Protein AF-A0A523QDN3-F1 (afdb_monomer_lite)

Secondary structure (DSSP, 8-state):
--------SS---HHHHHHHHHTTPPPPPP----HHHHTT--EEEEEEEEEETTEEEEEE-----TT-THHHHT-SEEEEE-TT-----TT-----EE--

Sequence (100 aa):
MRVRMRGFASYTRLKDVLKLVLSRVKPLDSEMVSFEQALGRVDVVRVRVWSEADELLAEPIRVTGSSILSSMTHADGFFLIPEDVEGFEKGQTVELELYS

Radius of gyration: 19.04 Å; chains: 1; bounding box: 44×38×43 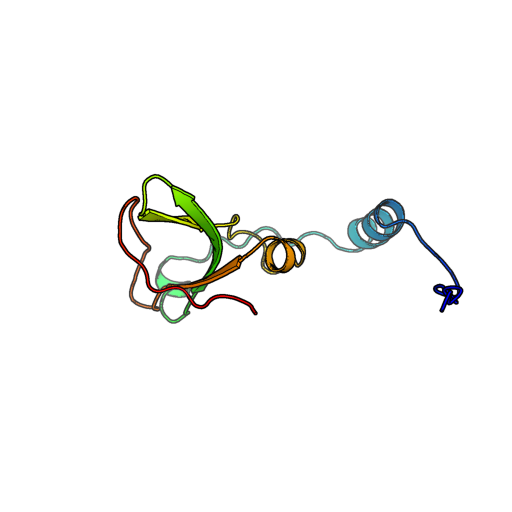Å

Foldseek 3Di:
DDDDDPDDPDDDPPVRVCVVVPVPDDPDPDDPDDPVRLQPDKAKFFWAWDDDPNDIDIDTPDRPDPPPCVSVVRGQWIFIDDSPHPDDDPPDDGDTDGDD

Structure (mmCIF, N/CA/C/O backbone):
data_AF-A0A523QDN3-F1
#
_entry.id   AF-A0A523QDN3-F1
#
loop_
_atom_site.group_PDB
_atom_site.id
_atom_site.type_symbol
_atom_site.label_atom_id
_atom_site.label_alt_id
_atom_site.label_comp_id
_atom_site.label_asym_id
_atom_site.label_entity_id
_atom_site.label_seq_id
_atom_site.pdbx_PDB_ins_code
_atom_site.Cartn_x
_atom_site.Cartn_y
_atom_site.Cartn_z
_atom_site.occupancy
_atom_site.B_iso_or_equiv
_atom_site.auth_seq_id
_atom_site.auth_comp_id
_atom_site.auth_asym_id
_atom_site.auth_atom_id
_atom_site.pdbx_PDB_model_num
ATOM 1 N N . MET A 1 1 ? 20.011 -27.607 15.092 1.00 33.84 1 MET A N 1
ATOM 2 C CA . MET A 1 1 ? 20.820 -28.166 13.983 1.00 33.84 1 MET A CA 1
ATOM 3 C C . MET A 1 1 ? 21.355 -27.007 13.147 1.00 33.84 1 MET A C 1
ATOM 5 O O . MET A 1 1 ? 20.561 -26.151 12.786 1.00 33.84 1 MET A O 1
ATOM 9 N N . ARG A 1 2 ? 22.672 -26.902 12.911 1.00 32.19 2 ARG A N 1
ATOM 10 C CA . ARG A 1 2 ? 23.250 -25.836 12.068 1.00 32.19 2 ARG A CA 1
ATOM 11 C C . ARG A 1 2 ? 23.383 -26.345 10.636 1.00 32.19 2 ARG A C 1
ATOM 13 O O . ARG A 1 2 ? 24.085 -27.323 10.404 1.00 32.19 2 ARG A O 1
ATOM 20 N N . VAL A 1 3 ? 22.713 -25.679 9.700 1.00 41.06 3 VAL A N 1
ATOM 21 C CA . VAL A 1 3 ? 22.761 -25.983 8.265 1.00 41.06 3 VAL A CA 1
ATOM 22 C C . VAL A 1 3 ? 23.565 -24.891 7.564 1.00 41.06 3 VAL A C 1
ATOM 24 O O . VAL A 1 3 ? 23.372 -23.704 7.823 1.00 41.06 3 VAL A O 1
ATOM 27 N N . ARG A 1 4 ? 24.492 -25.290 6.688 1.00 41.97 4 ARG A N 1
ATOM 28 C CA . ARG A 1 4 ? 25.314 -24.382 5.882 1.00 41.97 4 ARG A CA 1
ATOM 29 C C . ARG A 1 4 ? 24.594 -24.116 4.559 1.00 41.97 4 ARG A C 1
ATOM 31 O O . ARG A 1 4 ? 24.333 -25.048 3.804 1.00 41.97 4 ARG A O 1
ATOM 38 N N . MET A 1 5 ? 24.255 -22.855 4.296 1.00 42.31 5 MET A N 1
ATOM 39 C CA . MET A 1 5 ? 23.582 -22.432 3.064 1.00 42.31 5 MET A CA 1
ATOM 40 C C . MET A 1 5 ? 24.464 -22.769 1.849 1.00 42.31 5 MET A C 1
ATOM 42 O O . MET A 1 5 ? 25.633 -22.386 1.817 1.00 42.31 5 MET A O 1
ATOM 46 N N . ARG A 1 6 ? 23.924 -23.482 0.848 1.00 51.81 6 ARG A N 1
ATOM 47 C CA . ARG A 1 6 ? 24.652 -23.817 -0.396 1.00 51.81 6 ARG A CA 1
ATOM 48 C C . ARG A 1 6 ? 24.781 -22.617 -1.353 1.00 51.81 6 ARG A C 1
ATOM 50 O O . ARG A 1 6 ? 25.496 -22.716 -2.342 1.00 51.81 6 ARG A O 1
ATOM 57 N N . GLY A 1 7 ? 24.133 -21.495 -1.020 1.00 51.50 7 GLY A N 1
ATOM 58 C CA . GLY A 1 7 ? 24.118 -20.273 -1.822 1.00 51.50 7 GLY A CA 1
ATOM 59 C C . GLY A 1 7 ? 23.579 -20.487 -3.241 1.00 51.50 7 GLY A C 1
ATOM 60 O O . GLY A 1 7 ? 23.135 -21.574 -3.607 1.00 51.50 7 GLY A O 1
ATOM 61 N N . PHE A 1 8 ? 23.634 -19.430 -4.045 1.00 52.16 8 PHE A N 1
ATOM 62 C CA . PHE A 1 8 ? 23.516 -19.505 -5.501 1.00 52.16 8 PHE A CA 1
ATOM 63 C C . PHE A 1 8 ? 24.916 -19.746 -6.093 1.00 52.16 8 PHE A C 1
ATOM 65 O O . PHE A 1 8 ? 25.907 -19.326 -5.495 1.00 52.16 8 PHE A O 1
ATOM 72 N N . ALA A 1 9 ? 25.021 -20.397 -7.258 1.00 60.59 9 ALA A N 1
ATOM 73 C CA . ALA A 1 9 ? 26.316 -20.663 -7.908 1.00 60.59 9 ALA A CA 1
ATOM 74 C C . ALA A 1 9 ? 27.123 -19.378 -8.190 1.00 60.59 9 ALA A C 1
ATOM 76 O O . ALA A 1 9 ? 28.352 -19.400 -8.200 1.00 60.59 9 ALA A O 1
ATOM 77 N N . SER A 1 10 ? 26.430 -18.253 -8.363 1.00 60.59 10 SER A N 1
ATOM 78 C CA . SER A 1 10 ? 26.999 -16.912 -8.364 1.00 60.59 10 SER A CA 1
ATOM 79 C C . SER A 1 10 ? 26.065 -15.953 -7.628 1.00 60.59 10 SER A C 1
ATOM 81 O O . SER A 1 10 ? 24.843 -16.102 -7.647 1.00 60.59 10 SER A O 1
ATOM 83 N N . TYR A 1 11 ? 26.653 -14.969 -6.953 1.00 63.47 11 TYR A N 1
ATOM 84 C CA . TYR A 1 11 ? 25.927 -13.904 -6.273 1.00 63.47 11 TYR A CA 1
ATOM 85 C C . TYR A 1 11 ? 26.285 -12.574 -6.927 1.00 63.47 11 TYR A C 1
ATOM 87 O O . TYR A 1 11 ? 27.428 -12.124 -6.854 1.00 63.47 11 TYR A O 1
ATOM 95 N N . THR A 1 12 ? 25.302 -11.940 -7.556 1.00 67.25 12 THR A N 1
ATOM 96 C CA . THR A 1 12 ? 25.412 -10.567 -8.050 1.00 67.25 12 THR A CA 1
ATOM 97 C C . THR A 1 12 ? 24.646 -9.678 -7.086 1.00 67.25 12 THR A C 1
ATOM 99 O O . THR A 1 12 ? 23.484 -9.950 -6.781 1.00 67.25 12 THR A O 1
ATOM 102 N N . ARG A 1 13 ? 25.286 -8.625 -6.561 1.00 77.25 13 ARG A N 1
ATOM 103 C CA . ARG A 1 13 ? 24.597 -7.722 -5.634 1.00 77.25 13 ARG A CA 1
ATOM 104 C C . ARG A 1 13 ? 23.418 -7.088 -6.360 1.00 77.25 13 ARG A C 1
ATOM 106 O O . ARG A 1 13 ? 23.532 -6.722 -7.526 1.00 77.25 13 ARG A O 1
ATOM 113 N N . LEU A 1 14 ? 22.316 -6.884 -5.641 1.00 70.44 14 LEU A N 1
ATOM 114 C CA . LEU A 1 14 ? 21.101 -6.270 -6.184 1.00 70.44 14 LEU A CA 1
ATOM 115 C C . LEU A 1 14 ? 21.394 -4.975 -6.963 1.00 70.44 14 LEU A C 1
ATOM 117 O O . LEU A 1 14 ? 20.839 -4.761 -8.033 1.00 70.44 14 LEU A O 1
ATOM 121 N N . LYS A 1 15 ? 22.331 -4.153 -6.472 1.00 71.75 15 LYS A N 1
ATOM 122 C CA . LYS A 1 15 ? 22.780 -2.920 -7.140 1.00 71.75 15 LYS A CA 1
ATOM 123 C C . LYS A 1 15 ? 23.333 -3.162 -8.550 1.00 71.75 15 LYS A C 1
ATOM 125 O O . LYS A 1 15 ? 23.026 -2.404 -9.465 1.00 71.75 15 LYS A O 1
ATOM 130 N N . ASP A 1 16 ? 24.118 -4.219 -8.723 1.00 78.38 16 ASP A N 1
ATOM 131 C CA . ASP A 1 16 ? 24.760 -4.550 -9.994 1.00 78.38 16 ASP A CA 1
ATOM 132 C C . ASP A 1 16 ? 23.744 -5.155 -10.976 1.00 78.38 16 ASP A C 1
ATOM 134 O O . ASP A 1 16 ? 23.749 -4.819 -12.161 1.00 78.38 16 ASP A O 1
ATOM 138 N N . VAL A 1 17 ? 22.809 -5.973 -10.473 1.00 79.38 17 VAL A N 1
ATOM 139 C CA . VAL A 1 17 ? 21.687 -6.507 -11.267 1.00 79.38 17 VAL A CA 1
ATOM 140 C C . VAL A 1 17 ? 20.779 -5.380 -11.751 1.00 79.38 17 VAL A C 1
ATOM 142 O O . VAL A 1 17 ? 20.445 -5.327 -12.931 1.00 79.38 17 VAL A O 1
ATOM 145 N N . LEU A 1 18 ? 20.421 -4.441 -10.872 1.00 76.38 18 LEU A N 1
ATOM 146 C CA . LEU A 1 18 ? 19.590 -3.293 -11.236 1.00 76.38 18 LEU A CA 1
ATOM 147 C C . LEU A 1 18 ? 20.257 -2.440 -12.315 1.00 76.38 18 LEU A C 1
ATOM 149 O O . LEU A 1 18 ? 19.591 -2.038 -13.262 1.00 76.38 18 LEU A O 1
ATOM 153 N N . LYS A 1 19 ? 21.575 -2.227 -12.239 1.00 81.38 19 LYS A N 1
ATOM 154 C CA . LYS A 1 19 ? 22.326 -1.513 -13.282 1.00 81.38 19 LYS A CA 1
ATOM 155 C C . LYS A 1 19 ? 22.283 -2.248 -14.628 1.00 81.38 19 LYS A C 1
ATOM 157 O O . LYS A 1 19 ? 22.125 -1.615 -15.670 1.00 81.38 19 LYS A O 1
ATOM 162 N N . LEU A 1 20 ? 22.391 -3.578 -14.618 1.00 82.12 20 LEU A N 1
ATOM 163 C CA . LEU A 1 20 ? 22.299 -4.397 -15.829 1.00 82.12 20 LEU A CA 1
ATOM 164 C C . LEU A 1 20 ? 20.897 -4.345 -16.450 1.00 82.12 20 LEU A C 1
ATOM 166 O O . LEU A 1 20 ? 20.777 -4.181 -17.659 1.00 82.12 20 LEU A O 1
ATOM 170 N N . VAL A 1 21 ? 19.849 -4.451 -15.633 1.00 81.06 21 VAL A N 1
ATOM 171 C CA . VAL A 1 21 ? 18.457 -4.386 -16.095 1.00 81.06 21 VAL A CA 1
ATOM 172 C C . VAL A 1 21 ? 18.158 -2.989 -16.636 1.00 81.06 21 VAL A C 1
ATOM 174 O O . VAL A 1 21 ? 17.838 -2.851 -17.810 1.00 81.06 21 VAL A O 1
ATOM 177 N N . LEU A 1 22 ? 18.371 -1.941 -15.838 1.00 79.06 22 LEU A N 1
ATOM 178 C CA . LEU A 1 22 ? 18.051 -0.556 -16.203 1.00 79.06 22 LEU A CA 1
ATOM 179 C C . LEU A 1 22 ? 18.888 -0.006 -17.369 1.00 79.06 22 LEU A C 1
ATOM 181 O O . LEU A 1 22 ? 18.471 0.950 -18.009 1.00 79.06 22 LEU A O 1
ATOM 185 N N . SER A 1 23 ? 20.044 -0.604 -17.683 1.00 82.75 23 SER A N 1
ATOM 186 C CA . SER A 1 23 ? 20.804 -0.254 -18.898 1.00 82.75 23 SER A CA 1
ATOM 187 C C . SER A 1 23 ? 20.235 -0.868 -20.182 1.00 82.75 23 SER A C 1
ATOM 189 O O . SER A 1 23 ? 20.635 -0.467 -21.273 1.00 82.75 23 SER A O 1
ATOM 191 N N . ARG A 1 24 ? 19.323 -1.842 -20.071 1.00 81.56 24 ARG A N 1
ATOM 192 C CA . ARG A 1 24 ? 18.738 -2.583 -21.202 1.00 81.56 24 ARG A CA 1
ATOM 193 C C . ARG A 1 24 ? 17.240 -2.372 -21.373 1.00 81.56 24 ARG A C 1
ATOM 195 O O . ARG A 1 24 ? 16.731 -2.621 -22.461 1.00 81.56 24 ARG A O 1
ATOM 202 N N . VAL A 1 25 ? 16.538 -1.926 -20.335 1.00 71.56 25 VAL A N 1
ATOM 203 C CA . VAL A 1 25 ? 15.136 -1.507 -20.436 1.00 71.56 25 VAL A CA 1
ATOM 204 C C . VAL A 1 25 ? 15.050 0.006 -20.463 1.00 71.56 25 VAL A C 1
ATOM 206 O O . VAL A 1 25 ? 15.586 0.691 -19.597 1.00 71.56 25 VAL A O 1
ATOM 209 N N . LYS A 1 26 ? 14.315 0.521 -21.445 1.00 72.75 26 LYS A N 1
ATOM 210 C CA . LYS A 1 26 ? 13.792 1.879 -21.398 1.00 72.75 26 LYS A CA 1
ATOM 211 C C . LYS A 1 26 ? 12.564 1.827 -20.479 1.00 72.75 26 LYS A C 1
ATOM 213 O O . LYS A 1 26 ? 11.652 1.064 -20.802 1.00 72.75 26 LYS A O 1
ATOM 218 N N . PRO A 1 27 ? 12.529 2.544 -19.342 1.00 56.06 27 PRO A N 1
ATOM 219 C CA . PRO A 1 27 ? 11.285 2.708 -18.603 1.00 56.06 27 PRO A CA 1
ATOM 220 C C . PRO A 1 27 ? 10.254 3.258 -19.589 1.00 56.06 27 PRO A C 1
ATOM 222 O O . PRO A 1 27 ? 10.510 4.281 -20.224 1.00 56.06 27 PRO A O 1
ATOM 225 N N . LEU A 1 28 ? 9.157 2.532 -19.802 1.00 56.62 28 LEU A N 1
ATOM 226 C CA . LEU A 1 28 ? 8.004 3.135 -20.454 1.00 56.62 28 LEU A CA 1
ATOM 227 C C . LEU A 1 28 ? 7.501 4.225 -19.511 1.00 56.62 28 LEU A C 1
ATOM 229 O O . LEU A 1 28 ? 7.434 3.993 -18.300 1.00 56.62 28 LEU A O 1
ATOM 233 N N . ASP A 1 29 ? 7.225 5.408 -20.058 1.00 48.69 29 ASP A N 1
ATOM 234 C CA . ASP A 1 29 ? 6.601 6.478 -19.289 1.00 48.69 29 ASP A CA 1
ATOM 235 C C . ASP A 1 29 ? 5.352 5.927 -18.600 1.00 48.69 29 ASP A C 1
ATOM 237 O O . ASP A 1 29 ? 4.635 5.087 -19.152 1.00 48.69 29 ASP A O 1
ATOM 241 N N . SER A 1 30 ? 5.118 6.367 -17.366 1.00 55.00 30 SER A N 1
ATOM 242 C CA . SER A 1 30 ? 3.850 6.115 -16.696 1.00 55.00 30 SER A CA 1
ATOM 243 C C . SER A 1 30 ? 2.727 6.613 -17.600 1.00 55.00 30 SER A C 1
ATOM 245 O O . SER A 1 30 ? 2.657 7.806 -17.900 1.00 55.00 30 SER A O 1
ATOM 247 N N . GLU A 1 31 ? 1.877 5.698 -18.048 1.00 48.72 31 GLU A N 1
ATOM 248 C CA . GLU A 1 31 ? 0.692 6.032 -18.821 1.00 48.72 31 GLU A CA 1
ATOM 249 C C . GLU A 1 31 ? -0.293 6.744 -17.885 1.00 48.72 31 GLU A C 1
ATOM 251 O O . GLU A 1 31 ? -0.781 6.157 -16.919 1.00 48.72 31 GLU A O 1
ATOM 256 N N . MET A 1 32 ? -0.559 8.028 -18.136 1.00 45.62 32 MET A N 1
ATOM 257 C CA . MET A 1 32 ? -1.774 8.653 -17.618 1.00 45.62 32 MET A CA 1
ATOM 258 C C . MET A 1 32 ? -2.937 8.088 -18.429 1.00 45.62 32 MET A C 1
ATOM 260 O O . MET A 1 32 ? -3.210 8.547 -19.536 1.00 45.62 32 MET A O 1
ATOM 264 N N . VAL A 1 33 ? -3.575 7.058 -17.885 1.00 51.12 33 VAL A N 1
ATOM 265 C CA . VAL A 1 33 ? -4.853 6.548 -18.385 1.00 51.12 33 VAL A CA 1
ATOM 266 C C . VAL A 1 33 ? -5.962 7.537 -18.033 1.00 51.12 33 VAL A C 1
ATOM 268 O O . VAL A 1 33 ? -5.949 8.127 -16.949 1.00 51.12 33 VAL A O 1
ATOM 271 N N . SER A 1 34 ? -6.899 7.759 -18.959 1.00 42.69 34 SER A N 1
ATOM 272 C CA . SER A 1 34 ? -8.046 8.632 -18.689 1.00 42.69 34 SER A CA 1
ATOM 273 C C . SER A 1 34 ? -8.951 8.014 -17.623 1.00 42.69 34 SER A C 1
ATOM 275 O O . SER A 1 34 ? -8.955 6.798 -17.420 1.00 42.69 34 SER A O 1
ATOM 277 N N . PHE A 1 35 ? -9.743 8.851 -16.957 1.00 45.16 35 PHE A N 1
ATOM 278 C CA . PHE A 1 35 ? -10.693 8.417 -15.932 1.00 45.16 35 PHE A CA 1
ATOM 279 C C . PHE A 1 35 ? -11.649 7.328 -16.464 1.00 45.16 35 PHE A C 1
ATOM 281 O O . PHE A 1 35 ? -11.941 6.361 -15.767 1.00 45.16 35 PHE A O 1
ATOM 288 N N . GLU A 1 36 ? -12.041 7.401 -17.744 1.00 41.97 36 GLU A N 1
ATOM 289 C CA . GLU A 1 36 ? -12.875 6.374 -18.386 1.00 41.97 36 GLU A CA 1
ATOM 290 C C . GLU A 1 36 ? -12.152 5.041 -18.646 1.00 41.97 36 GLU A C 1
ATOM 292 O O . GLU A 1 36 ? -12.808 4.016 -18.798 1.00 41.97 36 GLU A O 1
ATOM 297 N N . GLN A 1 37 ? -10.816 5.028 -18.709 1.00 45.28 37 GLN A N 1
ATOM 298 C CA . GLN A 1 37 ? -10.015 3.808 -18.892 1.00 45.28 37 GLN A CA 1
ATOM 299 C C . GLN A 1 37 ? -9.692 3.093 -17.569 1.00 45.28 37 GLN A C 1
ATOM 301 O O . GLN A 1 37 ? -9.285 1.927 -17.592 1.00 45.28 37 GLN A O 1
ATOM 306 N N . ALA A 1 38 ? -9.842 3.787 -16.435 1.00 50.72 38 ALA A N 1
ATOM 307 C CA . ALA A 1 38 ? -9.754 3.213 -15.092 1.00 50.72 38 ALA A CA 1
ATOM 308 C C . ALA A 1 38 ? -11.083 2.569 -14.648 1.00 50.72 38 ALA A C 1
ATOM 310 O O . ALA A 1 38 ? -11.064 1.563 -13.940 1.00 50.72 38 ALA A O 1
ATOM 311 N N . LEU A 1 39 ? -12.218 3.099 -15.123 1.00 50.94 39 LEU A N 1
ATOM 312 C CA . LEU A 1 39 ? -13.551 2.519 -14.936 1.00 50.94 39 LEU A CA 1
ATOM 313 C C . LEU A 1 39 ? -13.613 1.088 -15.508 1.00 50.94 39 LEU A C 1
ATOM 315 O O . LEU A 1 39 ? -13.341 0.857 -16.687 1.00 50.94 39 LEU A O 1
ATOM 319 N N . GLY A 1 40 ? -13.956 0.123 -14.650 1.00 58.34 40 GLY A N 1
ATOM 320 C CA . GLY A 1 40 ? -13.988 -1.315 -14.962 1.00 58.34 40 GLY A CA 1
ATOM 321 C C . GLY A 1 40 ? -12.808 -2.130 -14.414 1.00 58.34 40 GLY A C 1
ATOM 322 O O . GLY A 1 40 ? -12.618 -3.285 -14.807 1.00 58.34 40 GLY A O 1
ATOM 323 N N . ARG A 1 41 ? -11.962 -1.543 -13.555 1.00 67.56 41 ARG A N 1
ATOM 324 C CA . ARG A 1 41 ? -10.878 -2.251 -12.858 1.00 67.56 41 ARG A CA 1
ATOM 325 C C . ARG A 1 41 ? -11.058 -2.146 -11.351 1.00 67.56 41 ARG A C 1
ATOM 327 O O . ARG A 1 41 ? -11.300 -1.069 -10.827 1.00 67.56 41 ARG A O 1
ATOM 334 N N . VAL A 1 42 ? -10.890 -3.275 -10.669 1.00 77.25 42 VAL A N 1
ATOM 335 C CA . VAL A 1 42 ? -10.781 -3.318 -9.209 1.00 77.25 42 VAL A CA 1
ATOM 336 C C . VAL A 1 42 ? -9.323 -3.089 -8.836 1.00 77.25 42 VAL A C 1
ATOM 338 O O . VAL A 1 42 ? -8.450 -3.854 -9.259 1.00 77.25 42 VAL A O 1
ATOM 341 N N . ASP A 1 43 ? -9.068 -2.067 -8.027 1.00 79.69 43 ASP A N 1
ATOM 342 C CA . ASP A 1 43 ? -7.725 -1.761 -7.543 1.00 79.69 43 ASP A CA 1
ATOM 343 C C . ASP A 1 43 ? -7.457 -2.432 -6.195 1.00 79.69 43 ASP A C 1
ATOM 345 O O . ASP A 1 43 ? -8.288 -2.433 -5.287 1.00 79.69 43 ASP A O 1
ATOM 349 N N . VAL A 1 44 ? -6.255 -2.996 -6.058 1.00 84.00 44 VAL A N 1
ATOM 350 C CA . VAL A 1 44 ? -5.785 -3.617 -4.815 1.00 84.00 44 VAL A CA 1
ATOM 351 C C . VAL A 1 44 ? -4.848 -2.653 -4.101 1.00 84.00 44 VAL A C 1
ATOM 353 O O . VAL A 1 44 ? -3.713 -2.423 -4.536 1.00 84.00 44 VAL A O 1
ATOM 356 N N . VAL A 1 45 ? -5.289 -2.125 -2.963 1.00 84.50 45 VAL A N 1
ATOM 357 C CA . VAL A 1 45 ? -4.495 -1.204 -2.149 1.00 84.50 45 VAL A CA 1
ATOM 358 C C . VAL A 1 45 ? -3.883 -1.957 -0.982 1.00 84.50 45 VAL A C 1
ATOM 360 O O . VAL A 1 45 ? -4.565 -2.371 -0.052 1.00 84.50 45 VAL A O 1
ATOM 363 N N . ARG A 1 46 ? -2.561 -2.120 -1.023 1.00 86.69 46 ARG A N 1
ATOM 364 C CA . ARG A 1 46 ? -1.777 -2.718 0.065 1.00 86.69 46 ARG A CA 1
ATOM 365 C C . ARG A 1 46 ? -1.627 -1.724 1.210 1.00 86.69 46 ARG A C 1
ATOM 367 O O . ARG A 1 46 ? -1.320 -0.557 0.959 1.00 86.69 46 ARG A O 1
ATOM 374 N N . VAL A 1 47 ? -1.777 -2.191 2.445 1.00 88.88 47 VAL A N 1
ATOM 375 C CA . VAL A 1 47 ? -1.756 -1.341 3.641 1.00 88.88 47 VAL A CA 1
ATOM 376 C C . VAL A 1 47 ? -0.817 -1.873 4.716 1.00 88.88 47 VAL A C 1
ATOM 378 O O . VAL A 1 47 ? -0.568 -3.077 4.805 1.00 88.88 47 VAL A O 1
ATOM 381 N N . ARG A 1 48 ? -0.309 -0.959 5.541 1.00 90.31 48 ARG A N 1
ATOM 382 C CA . ARG A 1 48 ? 0.236 -1.273 6.863 1.00 90.31 48 ARG A CA 1
ATOM 383 C C . ARG A 1 48 ? -0.840 -1.003 7.904 1.00 90.31 48 ARG A C 1
ATOM 385 O O . ARG A 1 48 ? -1.546 -0.005 7.784 1.00 90.31 48 ARG A O 1
ATOM 392 N N . VAL A 1 49 ? -0.930 -1.859 8.911 1.00 90.31 49 VAL A N 1
ATOM 393 C CA . VAL A 1 49 ? -1.942 -1.802 9.965 1.00 90.31 49 VAL A CA 1
ATOM 394 C C . VAL A 1 49 ? -1.260 -1.707 11.327 1.00 90.31 49 VAL A C 1
ATOM 396 O O . VAL A 1 49 ? -0.275 -2.393 11.594 1.00 90.31 49 VAL A O 1
ATOM 399 N N . TRP A 1 50 ? -1.773 -0.856 12.209 1.00 90.81 50 TRP A N 1
ATOM 400 C CA . TRP A 1 50 ? -1.327 -0.779 13.600 1.00 90.81 50 TRP A CA 1
ATOM 401 C C . TRP A 1 50 ? -2.492 -0.440 14.523 1.00 90.81 50 TRP A C 1
ATOM 403 O O . TRP A 1 50 ? -3.541 0.016 14.076 1.00 90.81 50 TRP A O 1
ATOM 413 N N . SER A 1 51 ? -2.305 -0.676 15.820 1.00 87.75 51 SER A N 1
ATOM 414 C CA . SER A 1 51 ? -3.274 -0.271 16.834 1.00 87.75 51 SER A CA 1
ATOM 415 C C . SER A 1 51 ? -2.780 0.962 17.586 1.00 87.75 51 SER A C 1
ATOM 417 O O . SER A 1 51 ? -1.611 1.030 17.975 1.00 87.75 51 SER A O 1
ATOM 419 N N . GLU A 1 52 ? -3.667 1.931 17.785 1.00 90.12 52 GLU A N 1
ATOM 420 C CA . GLU A 1 52 ? -3.428 3.154 18.547 1.00 90.12 52 GLU A CA 1
ATOM 421 C C . GLU A 1 52 ? -4.686 3.493 19.355 1.00 90.12 52 GLU A C 1
ATOM 423 O O . GLU A 1 52 ? -5.775 3.527 18.799 1.00 90.12 52 GLU A O 1
ATOM 428 N N . ALA A 1 53 ? -4.545 3.726 20.666 1.00 85.94 53 ALA A N 1
ATOM 429 C CA . ALA A 1 53 ? -5.655 4.103 21.555 1.00 85.94 53 ALA A CA 1
ATOM 430 C C . ALA A 1 53 ? -6.917 3.207 21.442 1.00 85.94 53 ALA A C 1
ATOM 432 O O . ALA A 1 53 ? -8.033 3.715 21.433 1.00 85.94 53 ALA A O 1
ATOM 433 N N . ASP A 1 54 ? -6.723 1.882 21.367 1.00 87.00 54 ASP A N 1
ATOM 434 C CA . ASP A 1 54 ? -7.769 0.858 21.162 1.00 87.00 54 ASP A CA 1
ATOM 435 C C . ASP A 1 54 ? -8.492 0.904 19.797 1.00 87.00 54 ASP A C 1
ATOM 437 O O . ASP A 1 54 ? -9.444 0.157 19.570 1.00 87.00 54 ASP A O 1
ATOM 441 N N . GLU A 1 55 ? -8.002 1.701 18.846 1.00 84.94 55 GLU A N 1
ATOM 442 C CA . GLU A 1 55 ? -8.464 1.711 17.457 1.00 84.94 55 GLU A CA 1
ATOM 443 C C . GLU A 1 55 ? -7.453 1.017 16.535 1.00 84.94 55 GLU A C 1
ATOM 445 O O . GLU A 1 55 ? -6.247 0.979 16.802 1.00 84.94 55 GLU A O 1
ATOM 450 N N . LEU A 1 56 ? -7.953 0.432 15.443 1.00 84.06 56 LEU A N 1
ATOM 451 C CA . LEU A 1 56 ? -7.133 -0.161 14.390 1.00 84.06 56 LEU A CA 1
ATOM 452 C C . LEU A 1 56 ? -7.029 0.834 13.233 1.00 84.06 56 LEU A C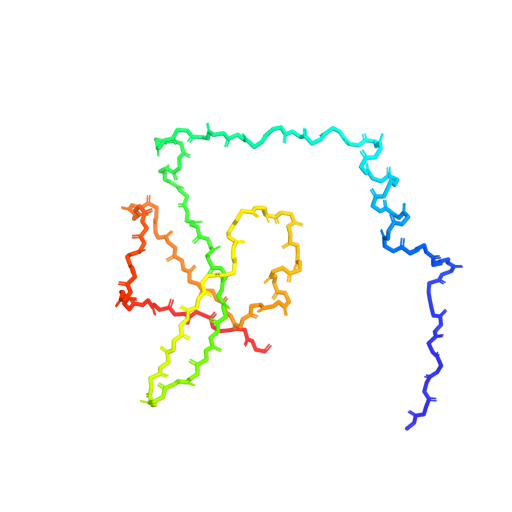 1
ATOM 454 O O . LEU A 1 56 ? -8.035 1.198 12.626 1.00 84.06 56 LEU A O 1
ATOM 458 N N . LEU A 1 57 ? -5.810 1.264 12.928 1.00 88.19 57 LEU A N 1
ATOM 459 C CA . LEU A 1 57 ? -5.511 2.231 11.881 1.00 88.19 57 LEU A CA 1
ATOM 460 C C . LEU A 1 57 ? -4.785 1.549 10.724 1.00 88.19 57 LEU A C 1
ATOM 462 O O . LEU A 1 57 ? -4.020 0.603 10.923 1.00 88.19 57 LEU A O 1
ATOM 466 N N . ALA A 1 58 ? -5.013 2.049 9.510 1.00 87.25 58 ALA A N 1
ATOM 467 C CA . ALA A 1 58 ? -4.374 1.548 8.303 1.00 87.25 58 ALA A CA 1
ATOM 468 C C . ALA A 1 58 ? -3.865 2.691 7.416 1.00 87.25 58 ALA A C 1
ATOM 470 O O . ALA A 1 58 ? -4.559 3.688 7.209 1.00 87.25 58 ALA A O 1
ATOM 471 N N . GLU A 1 59 ? -2.663 2.530 6.856 1.00 88.31 59 GLU A N 1
ATOM 472 C CA . GLU A 1 59 ? -2.084 3.452 5.871 1.00 88.31 59 GLU A CA 1
ATOM 473 C C . GLU A 1 59 ? -1.774 2.729 4.550 1.00 88.31 59 GLU A C 1
ATOM 475 O O . GLU A 1 59 ? -1.182 1.644 4.567 1.00 88.31 59 GLU A O 1
ATOM 480 N N . PRO A 1 60 ? -2.102 3.317 3.385 1.00 85.25 60 PRO A N 1
ATOM 481 C CA . PRO A 1 60 ? -1.690 2.776 2.095 1.00 85.25 60 PRO A CA 1
ATOM 482 C C . PRO A 1 60 ? -0.169 2.776 1.922 1.00 85.25 60 P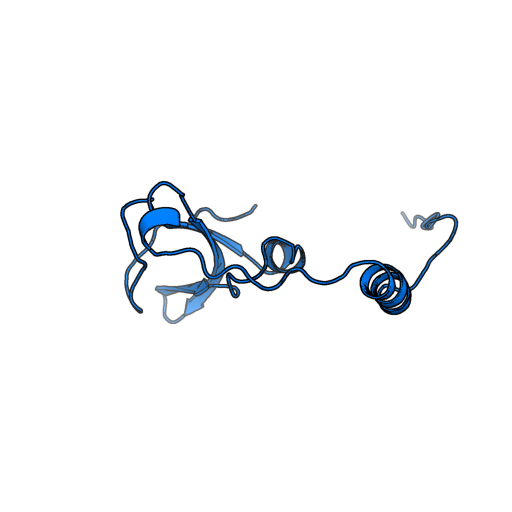RO A C 1
ATOM 484 O O . PRO A 1 60 ? 0.502 3.808 2.016 1.00 85.25 60 PRO A O 1
ATOM 487 N N . ILE A 1 61 ? 0.387 1.628 1.542 1.00 82.44 61 ILE A N 1
ATOM 488 C CA . ILE A 1 61 ? 1.776 1.523 1.100 1.00 82.44 61 ILE A CA 1
ATOM 489 C C . ILE A 1 61 ? 1.788 1.894 -0.376 1.00 82.44 61 ILE A C 1
ATOM 491 O O . ILE A 1 61 ? 1.471 1.068 -1.226 1.00 82.44 61 ILE A O 1
ATOM 495 N N . ARG A 1 62 ? 2.102 3.169 -0.641 1.00 66.25 62 ARG A N 1
ATOM 496 C CA . ARG A 1 62 ? 2.258 3.829 -1.953 1.00 66.25 62 ARG A CA 1
ATOM 497 C C . ARG A 1 62 ? 1.946 2.927 -3.163 1.00 66.25 62 ARG A C 1
ATOM 499 O O . ARG A 1 62 ? 2.739 2.070 -3.546 1.00 66.25 62 ARG A O 1
ATOM 506 N N . VAL A 1 63 ? 0.799 3.198 -3.780 1.00 56.59 63 VAL A N 1
ATOM 507 C CA . VAL A 1 63 ? 0.130 2.349 -4.781 1.00 56.59 63 VAL A CA 1
ATOM 508 C C . VAL A 1 63 ? 0.785 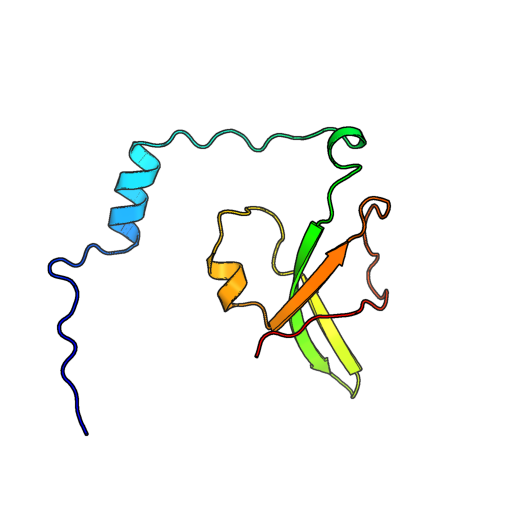2.396 -6.175 1.00 56.59 63 VAL A C 1
ATOM 510 O O . VAL A 1 63 ? 0.499 1.560 -7.027 1.00 56.59 63 VAL A O 1
ATOM 513 N N . THR A 1 64 ? 1.707 3.332 -6.429 1.00 53.75 64 THR A N 1
ATOM 514 C CA . THR A 1 64 ? 2.330 3.490 -7.750 1.00 53.75 64 THR A CA 1
ATOM 515 C C . THR A 1 64 ? 3.494 2.521 -7.965 1.00 53.75 64 THR A C 1
ATOM 517 O O . THR A 1 64 ? 4.494 2.541 -7.250 1.00 53.75 64 THR A O 1
ATOM 520 N N . GLY A 1 65 ? 3.367 1.679 -8.996 1.00 57.91 65 GLY A N 1
ATOM 521 C CA . GLY A 1 65 ? 4.367 0.688 -9.396 1.00 57.91 65 GLY A CA 1
ATOM 522 C C . GLY A 1 65 ? 3.953 -0.740 -9.044 1.00 57.91 65 GLY A C 1
ATOM 523 O O . GLY A 1 65 ? 4.390 -1.300 -8.039 1.00 57.91 65 GLY A O 1
ATOM 524 N N . SER A 1 66 ? 3.165 -1.372 -9.918 1.00 63.12 66 SER A N 1
ATOM 525 C CA . SER A 1 66 ? 2.814 -2.803 -9.838 1.00 63.12 66 SER A CA 1
ATOM 526 C C . SER A 1 66 ? 4.042 -3.726 -9.844 1.00 63.12 66 SER A C 1
ATOM 528 O O . SER A 1 66 ? 3.992 -4.841 -9.336 1.00 63.12 66 SER A O 1
ATOM 530 N N . SER A 1 67 ? 5.178 -3.240 -10.352 1.00 65.19 67 SER A N 1
ATOM 531 C CA . SER A 1 67 ? 6.472 -3.929 -10.361 1.00 65.19 67 SER A CA 1
ATOM 532 C C . SER A 1 67 ? 7.240 -3.868 -9.032 1.00 65.19 67 SER A C 1
ATOM 534 O O . SER A 1 67 ? 8.277 -4.521 -8.887 1.00 65.19 67 SER A O 1
ATOM 536 N N . ILE A 1 68 ? 6.761 -3.108 -8.043 1.00 72.81 68 ILE A N 1
ATOM 537 C CA . ILE A 1 68 ? 7.411 -2.978 -6.737 1.00 72.81 68 ILE A CA 1
ATOM 538 C C . ILE A 1 68 ? 6.958 -4.142 -5.852 1.00 72.81 68 ILE A C 1
ATOM 540 O O . ILE A 1 68 ? 5.992 -4.050 -5.101 1.00 72.81 68 ILE A O 1
ATOM 544 N N . LEU A 1 69 ? 7.667 -5.268 -5.936 1.00 77.81 69 LEU A N 1
ATOM 545 C CA . LEU A 1 69 ? 7.384 -6.450 -5.108 1.00 77.81 69 LEU A CA 1
ATOM 546 C C . LEU A 1 69 ? 7.669 -6.212 -3.619 1.00 77.81 69 LEU A C 1
ATOM 548 O O . LEU A 1 69 ? 7.058 -6.846 -2.763 1.00 77.81 69 LEU A O 1
ATOM 552 N N . SER A 1 70 ? 8.560 -5.270 -3.292 1.00 77.69 70 SER A N 1
ATOM 553 C CA . SER A 1 70 ? 8.887 -4.943 -1.901 1.00 77.69 70 SER A CA 1
ATOM 554 C C . SER A 1 70 ? 7.704 -4.369 -1.121 1.00 77.69 70 SER A C 1
ATOM 556 O O . SER A 1 70 ? 7.715 -4.429 0.103 1.00 77.69 70 SER A O 1
ATOM 558 N N . SER A 1 71 ? 6.668 -3.828 -1.767 1.00 75.88 71 SER A N 1
ATOM 559 C CA . SER A 1 71 ? 5.470 -3.396 -1.040 1.00 75.88 71 SER A CA 1
ATOM 560 C C . SER A 1 71 ? 4.588 -4.562 -0.599 1.00 75.88 71 SER A C 1
ATOM 562 O O . SER A 1 71 ? 3.839 -4.383 0.349 1.00 75.88 71 SER A O 1
ATOM 564 N N . MET A 1 72 ? 4.714 -5.763 -1.183 1.00 81.56 72 MET A N 1
ATOM 565 C CA . MET A 1 72 ? 4.043 -6.957 -0.641 1.00 81.56 72 MET A CA 1
ATOM 566 C C . MET A 1 72 ? 4.650 -7.390 0.693 1.00 81.56 72 MET A C 1
ATOM 568 O O . MET A 1 72 ? 3.926 -7.779 1.593 1.00 81.56 72 MET A O 1
ATOM 572 N N . THR A 1 73 ? 5.974 -7.291 0.843 1.00 82.69 73 THR A N 1
ATOM 573 C CA . THR A 1 73 ? 6.666 -7.707 2.076 1.00 82.69 73 THR A CA 1
ATOM 574 C C . THR A 1 73 ? 6.534 -6.712 3.225 1.00 82.69 73 THR A C 1
ATOM 576 O O . THR A 1 73 ? 6.856 -7.053 4.355 1.00 82.69 73 THR A O 1
ATOM 579 N N . HIS A 1 74 ? 6.146 -5.468 2.943 1.00 84.62 74 HIS A N 1
ATOM 580 C CA . HIS A 1 74 ? 5.960 -4.432 3.965 1.00 84.62 74 HIS A CA 1
ATOM 581 C C . HIS A 1 74 ? 4.496 -4.221 4.354 1.00 84.62 74 HIS A C 1
ATOM 583 O O . HIS A 1 74 ? 4.238 -3.394 5.227 1.00 84.62 74 HIS A O 1
ATOM 589 N N . ALA A 1 75 ? 3.576 -4.881 3.651 1.00 89.06 75 ALA A N 1
ATOM 590 C CA . ALA A 1 75 ? 2.149 -4.784 3.878 1.00 89.06 75 ALA A CA 1
ATOM 591 C C . ALA A 1 75 ? 1.698 -5.847 4.871 1.00 89.06 75 ALA A C 1
ATOM 593 O O . ALA A 1 75 ? 2.170 -6.979 4.817 1.00 89.06 75 ALA A O 1
ATOM 594 N N . ASP A 1 76 ? 0.751 -5.470 5.720 1.00 91.00 76 ASP A N 1
ATOM 595 C CA . ASP A 1 76 ? 0.081 -6.375 6.655 1.00 91.00 76 ASP A CA 1
ATOM 596 C C . ASP A 1 76 ? -1.230 -6.907 6.058 1.00 91.00 76 ASP A C 1
ATOM 598 O O . ASP A 1 76 ? -1.749 -7.925 6.499 1.00 91.00 76 ASP A O 1
ATOM 602 N N . GLY A 1 77 ? -1.750 -6.242 5.022 1.00 90.69 77 GLY A N 1
ATOM 603 C CA . GLY A 1 77 ? -2.957 -6.647 4.311 1.00 90.69 77 GLY A CA 1
ATOM 604 C C . GLY A 1 77 ? -3.238 -5.797 3.074 1.00 90.69 77 GLY A C 1
ATOM 605 O O . GLY A 1 77 ? -2.369 -5.065 2.575 1.00 90.69 77 GLY A O 1
ATOM 606 N N . PHE A 1 78 ? -4.464 -5.885 2.571 1.00 89.19 78 PHE A N 1
ATOM 607 C CA . PHE A 1 78 ? -4.971 -5.051 1.486 1.00 89.19 78 PHE A CA 1
ATOM 608 C C . PHE A 1 78 ? -6.479 -4.802 1.603 1.00 89.19 78 PHE A C 1
ATOM 610 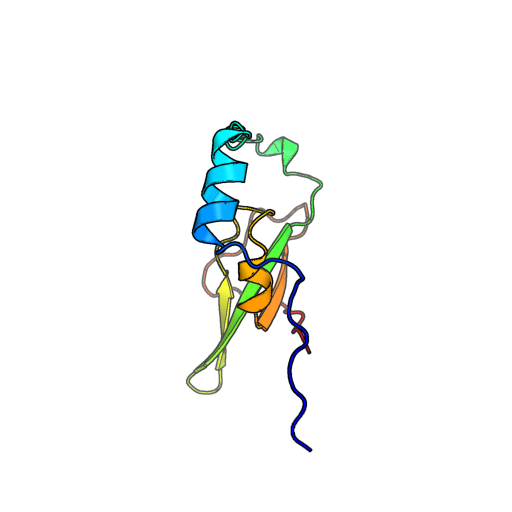O O . PHE A 1 78 ? -7.178 -5.515 2.315 1.00 89.19 78 PHE A O 1
ATOM 617 N N . PHE A 1 79 ? -6.977 -3.817 0.861 1.00 86.31 79 PHE A N 1
ATOM 618 C CA . PHE A 1 79 ? -8.401 -3.667 0.562 1.00 86.31 79 PHE A CA 1
ATOM 619 C C . PHE A 1 79 ? -8.619 -3.468 -0.935 1.00 86.31 79 PHE A C 1
ATOM 621 O O . PHE A 1 79 ? -7.678 -3.185 -1.687 1.00 86.31 79 PHE A O 1
ATOM 628 N N . LEU A 1 80 ? -9.866 -3.646 -1.361 1.00 85.06 80 LEU A N 1
ATOM 629 C CA . LEU A 1 80 ? -10.285 -3.476 -2.744 1.00 85.06 80 LEU A CA 1
ATOM 630 C C . LEU A 1 80 ? -10.972 -2.123 -2.912 1.00 85.06 80 LEU A C 1
ATOM 632 O O . LEU A 1 80 ? -11.835 -1.765 -2.113 1.00 85.06 80 LEU A O 1
ATOM 636 N N . ILE A 1 81 ? -10.609 -1.395 -3.964 1.00 81.44 81 ILE A N 1
ATOM 637 C CA . ILE A 1 81 ? -11.400 -0.273 -4.465 1.00 81.44 81 ILE A CA 1
ATOM 638 C C . ILE A 1 81 ? -12.290 -0.829 -5.584 1.00 81.44 81 ILE A C 1
ATOM 640 O O . ILE A 1 81 ? -11.750 -1.289 -6.597 1.00 81.44 81 ILE A O 1
ATOM 644 N N . PRO A 1 82 ? -13.623 -0.855 -5.398 1.00 77.44 82 PRO A N 1
ATOM 645 C CA . PRO A 1 82 ? -14.555 -1.252 -6.447 1.00 77.44 82 PRO A CA 1
ATOM 646 C C . PRO A 1 82 ? -14.411 -0.391 -7.704 1.00 77.44 82 PRO A C 1
ATOM 648 O O . PRO A 1 82 ? -13.998 0.763 -7.638 1.00 77.44 82 PRO A O 1
ATOM 651 N N . GLU A 1 83 ? -14.788 -0.947 -8.852 1.00 76.62 83 GLU A N 1
ATOM 652 C CA . GLU A 1 83 ? -14.641 -0.294 -10.161 1.00 76.62 83 GLU A CA 1
ATOM 653 C C . GLU A 1 83 ? -15.440 1.011 -10.324 1.00 76.62 83 GLU A C 1
ATOM 655 O O . GLU A 1 83 ? -15.142 1.813 -11.209 1.00 76.62 83 GLU A O 1
ATOM 660 N N . ASP A 1 84 ? -16.463 1.205 -9.494 1.00 75.94 84 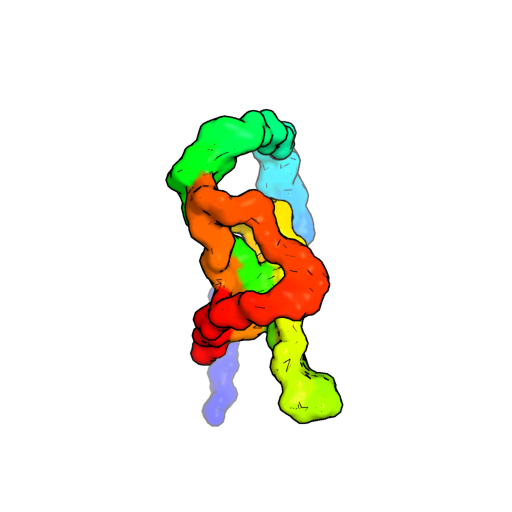ASP A N 1
ATOM 661 C CA . ASP A 1 84 ? -17.359 2.358 -9.450 1.00 75.94 84 ASP A CA 1
ATOM 662 C C . ASP A 1 84 ? -17.000 3.360 -8.337 1.00 75.94 84 ASP A C 1
ATOM 664 O O . ASP A 1 84 ? -17.693 4.364 -8.161 1.00 75.94 84 ASP A O 1
ATOM 668 N N . VAL A 1 85 ? -15.908 3.117 -7.603 1.00 71.12 85 VAL A N 1
ATOM 669 C CA . VAL A 1 85 ? -15.439 3.959 -6.497 1.00 71.12 85 VAL A CA 1
ATOM 670 C C . VAL A 1 85 ? -14.145 4.668 -6.896 1.00 71.12 85 VAL A C 1
ATOM 672 O O . VAL A 1 85 ? -13.120 4.045 -7.140 1.00 71.12 85 VAL A O 1
ATOM 675 N N . GLU A 1 86 ? -14.178 6.002 -6.919 1.00 65.00 86 GLU A N 1
ATOM 676 C CA . GLU A 1 86 ? -13.022 6.836 -7.290 1.00 65.00 86 GLU A CA 1
ATOM 677 C C . GLU A 1 86 ? -11.878 6.766 -6.262 1.00 65.00 86 GLU A C 1
ATOM 679 O O . GLU A 1 86 ? -10.702 6.915 -6.593 1.00 65.00 86 GLU A O 1
ATOM 684 N N . GLY A 1 87 ? -12.214 6.524 -4.998 1.00 67.12 87 GLY A N 1
ATOM 685 C CA . GLY A 1 87 ? -11.251 6.402 -3.920 1.00 67.12 87 GLY A CA 1
ATOM 686 C C . GLY A 1 87 ? -11.901 6.574 -2.557 1.00 67.12 87 GLY A C 1
ATOM 687 O O . GLY A 1 87 ? -13.106 6.797 -2.443 1.00 67.12 87 GLY A O 1
ATOM 688 N N . PHE A 1 88 ? -11.075 6.475 -1.521 1.00 69.50 88 PHE A N 1
ATOM 689 C CA . PHE A 1 88 ? -11.498 6.636 -0.136 1.00 69.50 88 PHE A CA 1
ATOM 690 C C . PHE A 1 88 ? -10.916 7.918 0.455 1.00 69.50 88 PHE A C 1
ATOM 692 O O . PHE A 1 88 ? -9.732 8.223 0.276 1.00 69.50 88 PHE A O 1
ATOM 699 N N . GLU A 1 89 ? -11.740 8.660 1.188 1.00 72.38 89 GLU A N 1
ATOM 700 C CA . GLU A 1 89 ? -11.290 9.821 1.950 1.00 72.38 89 GLU A CA 1
ATOM 701 C C . GLU A 1 89 ? -10.629 9.405 3.269 1.00 72.38 89 GLU A C 1
ATOM 703 O O . GLU A 1 89 ? -10.901 8.349 3.849 1.00 72.38 89 GLU A O 1
ATOM 708 N N . LYS A 1 90 ? -9.759 10.277 3.788 1.00 73.81 90 LYS A N 1
ATOM 709 C CA . LYS A 1 90 ? -9.129 10.066 5.092 1.00 73.81 90 LYS A CA 1
ATOM 710 C C . LYS A 1 90 ? -10.201 9.931 6.179 1.00 73.81 90 LYS A C 1
ATOM 712 O O . LYS A 1 90 ? -11.028 10.820 6.347 1.00 73.81 90 LYS A O 1
ATOM 717 N N . GLY A 1 91 ? -10.101 8.867 6.974 1.00 77.81 91 GLY A N 1
ATOM 718 C CA . GLY A 1 91 ? -11.013 8.599 8.089 1.00 77.81 91 GLY A CA 1
ATOM 719 C C . GLY A 1 91 ? -12.226 7.751 7.712 1.00 77.81 91 GLY A C 1
ATOM 720 O O . GLY A 1 91 ? -13.009 7.413 8.595 1.00 77.81 91 GLY A O 1
ATOM 721 N N . GLN A 1 92 ? -12.376 7.367 6.441 1.00 78.06 92 GLN A N 1
ATOM 722 C CA . GLN A 1 92 ? -13.350 6.349 6.068 1.00 78.06 92 GLN A CA 1
ATOM 723 C C . GLN A 1 92 ? -12.911 4.969 6.564 1.00 78.06 92 GLN A C 1
ATOM 725 O O . GLN A 1 92 ? -11.740 4.597 6.479 1.00 78.06 92 GLN A O 1
ATOM 730 N N . THR A 1 93 ? -13.873 4.208 7.078 1.00 81.44 93 THR A N 1
ATOM 731 C CA . THR A 1 93 ? -13.672 2.810 7.457 1.00 81.44 93 THR A CA 1
ATOM 732 C C . THR A 1 93 ? -13.677 1.938 6.207 1.00 81.44 93 THR A C 1
ATOM 734 O O . THR A 1 93 ? -14.554 2.076 5.356 1.00 81.44 93 THR A O 1
ATOM 737 N N . VAL A 1 94 ? -12.708 1.030 6.116 1.00 83.06 94 VAL A N 1
ATOM 738 C CA . VAL A 1 94 ? -12.570 0.066 5.019 1.00 83.06 94 VAL A CA 1
ATOM 739 C C . VAL A 1 94 ? -12.436 -1.344 5.579 1.00 83.06 94 VAL A C 1
ATOM 741 O O . VAL A 1 94 ? -11.908 -1.529 6.676 1.00 83.06 94 VAL A O 1
ATOM 744 N N . GLU A 1 95 ? -12.899 -2.338 4.826 1.00 86.62 95 GLU A N 1
ATOM 745 C CA . GLU A 1 95 ? -12.657 -3.744 5.153 1.00 86.62 95 GLU A CA 1
ATOM 746 C C . GLU A 1 95 ? -11.294 -4.185 4.618 1.00 86.62 95 GLU A C 1
ATOM 748 O O . GLU A 1 95 ? -10.956 -3.927 3.461 1.00 86.62 95 GLU A O 1
ATOM 753 N N . LEU A 1 96 ? -10.506 -4.832 5.479 1.00 87.56 96 LEU A N 1
ATOM 754 C CA . LEU A 1 96 ? -9.157 -5.293 5.163 1.00 87.56 96 LEU A CA 1
ATOM 755 C C . LEU A 1 96 ? -9.096 -6.818 5.128 1.00 87.56 96 LEU A C 1
ATOM 757 O O . LEU A 1 96 ? -9.567 -7.489 6.045 1.00 87.56 96 LEU A O 1
ATOM 761 N N . GLU A 1 97 ? -8.391 -7.339 4.133 1.00 90.12 97 GLU A N 1
ATOM 762 C CA . GLU A 1 97 ? -7.900 -8.712 4.093 1.00 90.12 97 GLU A CA 1
ATOM 763 C C . GLU A 1 97 ? -6.456 -8.723 4.607 1.00 90.12 97 GLU A C 1
ATOM 765 O O . GLU A 1 97 ? -5.558 -8.145 3.985 1.00 90.12 97 GLU A O 1
ATOM 770 N N . LEU A 1 98 ? -6.224 -9.343 5.766 1.00 89.56 98 LEU A N 1
ATOM 771 C CA . LEU A 1 98 ? -4.896 -9.428 6.382 1.00 89.56 98 LEU A CA 1
ATOM 772 C C . LEU A 1 98 ? -4.101 -10.613 5.824 1.00 89.56 98 LEU A C 1
ATOM 774 O O . LEU A 1 98 ? -4.638 -11.696 5.587 1.00 89.56 98 LEU A O 1
ATOM 778 N N . TYR A 1 99 ? -2.796 -10.424 5.653 1.00 84.19 99 TYR A N 1
ATOM 779 C CA . TYR A 1 99 ? -1.880 -11.513 5.338 1.00 84.19 99 TYR A CA 1
ATOM 780 C C . TYR A 1 99 ? -1.588 -12.351 6.594 1.00 84.19 99 TYR A C 1
ATOM 782 O O . TYR A 1 99 ? -1.524 -11.824 7.705 1.00 84.19 99 TYR A O 1
ATOM 790 N N . SER A 1 100 ? -1.420 -13.666 6.409 1.00 70.88 100 SER A N 1
ATOM 791 C CA . SER A 1 100 ? -1.084 -14.629 7.474 1.00 70.88 100 SER A CA 1
ATOM 792 C C . SER A 1 100 ? 0.416 -14.836 7.645 1.00 70.88 100 SER A C 1
ATOM 794 O O . SER A 1 100 ? 1.163 -14.706 6.650 1.00 70.88 100 SER A O 1
#

pLDDT: mean 71.8, std 15.62, range [32.19, 91.0]